Protein AF-A0A939N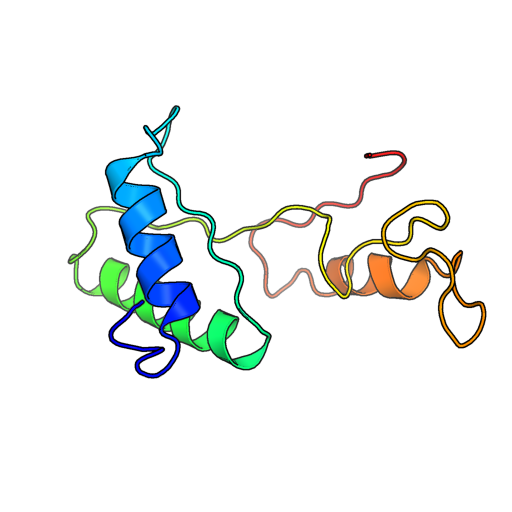PE9-F1 (afdb_monomer)

pLDDT: mean 94.64, std 6.35, range [67.81, 98.56]

Sequence (112 aa):
MKEIIKDDQHLHHWLDMARERISFRGLPARICWVGLEWRQKLGLAFNEMVRSGEVSAPIVIGRDHLDSGSVASPNRETEAMRDGSDAVSTAAQRPAQYRQRRDLVSLHHGGG

InterPro domains:
  IPR023636 Urocanase conserved site [PS01233] (63-78)
  IPR023637 Urocanase-like [PTHR12216] (3-112)
  IPR035401 Urocanase, C-terminal domain [PF17392] (2-112)
  IPR036190 Urocanase superfamily [SSF111326] (2-112)

Organism: Klebsiella pneumoniae (NCBI:txid573)

Secondary structure (DSSP, 8-state):
-TTTSTT-HHHHHHHHHHHHH----SS--------HHHHHHHHHHHHHHHHHTSSSS-------S-STTT---TTTTTTT-TTS-TT--HHHHGGGG-GGG-S-----SS--

Radius of gyration: 16.79 Å; Cα contacts (8 Å, |Δi|>4): 70; chains: 1; bounding box: 36×33×42 Å

Mean predicted aligned error: 3.45 Å

Foldseek 3Di:
DCVVVVPPPVQVVVVVCCVVPPDDDPPDDDDGDDDPVVVVVVVVVLVVCQVVCVDVHDDDDDDDCPDPQQDQDCVPNQPPPVVPCRRVCPSNCVVQVPPVVDPDDDDDPDDD

Solvent-accessible surface area (backbone atoms only — not comparable to full-atom values): 7430 Å² total; per-residue (Å²): 107,62,85,77,51,69,87,44,64,67,61,49,50,49,54,50,50,47,66,77,74,50,80,74,71,84,71,83,76,82,91,78,94,67,58,80,79,49,51,58,56,49,53,54,51,53,51,46,32,37,74,71,53,80,37,95,56,86,81,87,86,85,76,71,62,83,46,102,58,44,57,50,35,49,92,60,90,24,42,84,38,95,84,67,56,18,80,54,44,67,62,24,50,50,66,64,71,57,49,96,82,51,97,76,81,82,87,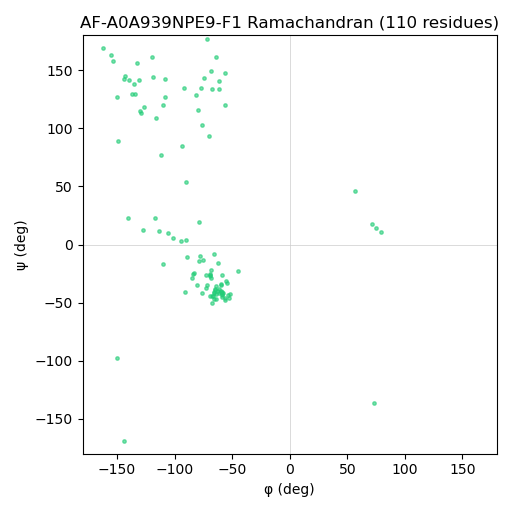87,79,88,82,130

Structure (mmCIF, N/CA/C/O backbone):
data_AF-A0A939NPE9-F1
#
_entry.id   AF-A0A939NPE9-F1
#
loop_
_atom_site.group_PDB
_atom_site.id
_atom_site.type_symbol
_atom_site.label_atom_id
_atom_site.label_alt_id
_atom_site.label_comp_id
_atom_site.label_asym_id
_atom_site.label_entity_id
_atom_site.label_seq_id
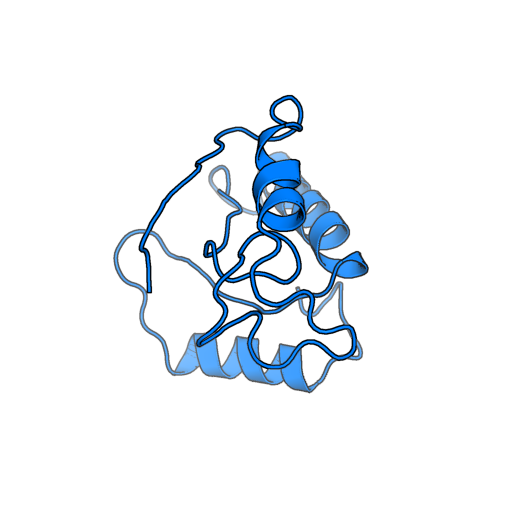_atom_site.pdbx_PDB_ins_code
_atom_site.Cartn_x
_atom_site.Cartn_y
_atom_site.Cartn_z
_atom_site.occupancy
_atom_site.B_iso_or_equiv
_atom_site.auth_seq_id
_atom_site.auth_comp_id
_atom_site.auth_asym_id
_atom_site.auth_atom_id
_atom_site.pdbx_PDB_model_num
ATOM 1 N N . MET A 1 1 ? -6.945 -7.993 9.915 1.00 93.94 1 MET A N 1
ATOM 2 C CA . MET A 1 1 ? -6.023 -8.393 8.814 1.00 93.94 1 MET A CA 1
ATOM 3 C C . MET A 1 1 ? -5.611 -9.855 8.909 1.00 93.94 1 MET A C 1
ATOM 5 O O . MET A 1 1 ? -5.946 -10.598 7.997 1.00 93.94 1 MET A O 1
ATOM 9 N N . LYS A 1 2 ? -4.951 -10.284 9.997 1.00 96.94 2 LYS A N 1
ATOM 10 C CA . LYS A 1 2 ? -4.553 -11.691 10.211 1.00 96.94 2 LYS A CA 1
ATOM 11 C C . LYS A 1 2 ? -5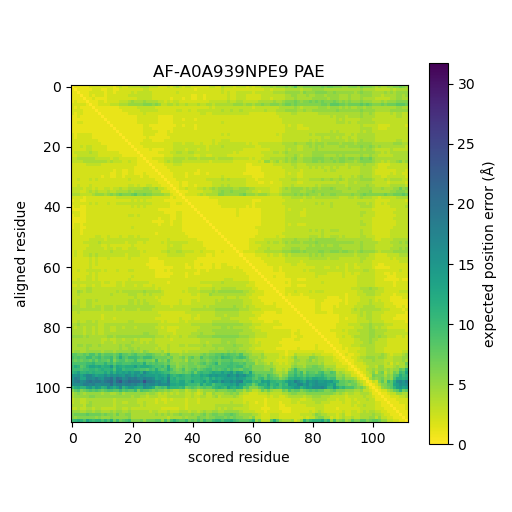.716 -12.689 10.108 1.00 96.94 2 LYS A C 1
ATOM 13 O O . LYS A 1 2 ? -5.543 -13.788 9.607 1.00 96.94 2 LYS A O 1
ATOM 18 N N . GLU A 1 3 ? -6.916 -12.274 10.509 1.00 96.81 3 GLU A N 1
ATOM 19 C CA . GLU A 1 3 ? -8.140 -13.083 10.397 1.00 96.81 3 GLU A CA 1
ATOM 20 C C . GLU A 1 3 ? -8.622 -13.299 8.955 1.00 96.81 3 GLU A C 1
ATOM 22 O O . GLU A 1 3 ? -9.278 -14.298 8.671 1.00 96.81 3 GLU A O 1
ATOM 27 N N . ILE A 1 4 ? -8.300 -12.371 8.049 1.00 96.38 4 ILE A N 1
ATOM 28 C CA . ILE A 1 4 ? -8.720 -12.404 6.639 1.00 96.38 4 ILE A CA 1
ATOM 29 C C . ILE A 1 4 ? -7.676 -13.136 5.792 1.00 96.38 4 ILE A C 1
ATOM 31 O O . ILE A 1 4 ? -8.036 -13.916 4.917 1.00 96.38 4 ILE A O 1
ATOM 35 N N . ILE A 1 5 ? -6.391 -12.898 6.064 1.00 96.69 5 ILE A N 1
ATOM 36 C CA . ILE A 1 5 ? -5.261 -13.494 5.343 1.00 96.69 5 ILE A CA 1
ATOM 37 C C . ILE A 1 5 ? -4.551 -14.446 6.303 1.00 96.69 5 ILE A C 1
ATOM 39 O O . ILE A 1 5 ? -3.546 -14.082 6.907 1.00 96.69 5 ILE A O 1
ATOM 43 N N . LYS A 1 6 ? -5.127 -15.631 6.524 1.00 95.81 6 LYS A N 1
ATOM 44 C CA . LYS A 1 6 ? -4.718 -16.525 7.622 1.00 95.81 6 LYS A CA 1
ATOM 45 C C . LYS A 1 6 ? -3.374 -17.211 7.386 1.00 95.81 6 LYS A C 1
ATOM 47 O O . LYS A 1 6 ? -2.596 -17.332 8.325 1.00 95.81 6 LYS A O 1
ATOM 52 N N . ASP A 1 7 ? -3.098 -17.590 6.143 1.00 95.31 7 ASP A N 1
ATOM 53 C CA . ASP A 1 7 ? -1.976 -18.476 5.809 1.00 95.31 7 ASP A CA 1
ATOM 54 C C . ASP A 1 7 ? -0.689 -17.727 5.416 1.00 95.31 7 ASP A C 1
ATOM 56 O O . ASP A 1 7 ? 0.322 -18.344 5.086 1.00 95.31 7 ASP A O 1
ATOM 60 N N . ASP A 1 8 ? -0.691 -16.391 5.475 1.00 96.94 8 ASP A N 1
ATOM 61 C CA . ASP A 1 8 ? 0.481 -15.570 5.156 1.00 96.94 8 ASP A CA 1
ATOM 62 C C . ASP A 1 8 ? 1.288 -15.241 6.421 1.00 96.94 8 ASP A C 1
ATOM 64 O O . ASP A 1 8 ? 1.131 -14.192 7.054 1.00 96.94 8 ASP A O 1
ATOM 68 N N . GLN A 1 9 ? 2.175 -16.165 6.794 1.00 97.56 9 GLN A N 1
ATOM 69 C CA . GLN A 1 9 ? 3.040 -16.014 7.967 1.00 97.56 9 GLN A CA 1
ATOM 70 C C . GLN A 1 9 ? 3.950 -14.781 7.873 1.00 97.56 9 GLN A C 1
ATOM 72 O O . GLN A 1 9 ? 4.221 -14.134 8.886 1.00 97.56 9 GLN A O 1
ATOM 77 N N . HIS A 1 10 ? 4.396 -14.424 6.666 1.00 97.62 10 HIS A N 1
ATOM 78 C CA . HIS A 1 10 ? 5.259 -13.267 6.461 1.00 97.62 10 HIS A CA 1
ATOM 79 C C . HIS A 1 10 ? 4.498 -11.960 6.718 1.00 97.62 10 HIS A C 1
ATOM 81 O O . HIS A 1 10 ? 4.985 -11.087 7.438 1.00 97.62 10 HIS A O 1
ATOM 87 N N . LEU A 1 11 ? 3.268 -11.840 6.209 1.00 97.75 11 LEU A N 1
ATOM 88 C CA . LEU A 1 11 ? 2.385 -10.713 6.508 1.00 97.75 11 LEU A CA 1
ATOM 89 C C . LEU A 1 11 ? 2.094 -10.612 8.004 1.00 97.75 11 LEU A C 1
ATOM 91 O O . LEU A 1 11 ? 2.065 -9.511 8.557 1.00 97.75 11 LEU A O 1
ATOM 95 N N . HIS A 1 12 ? 1.880 -11.742 8.677 1.00 98.31 12 HIS A N 1
ATOM 96 C CA . HIS A 1 12 ? 1.617 -11.739 10.114 1.00 98.31 12 HIS A CA 1
ATOM 97 C C . HIS A 1 12 ? 2.814 -11.221 10.899 1.00 98.31 12 HIS A C 1
ATOM 99 O O . HIS A 1 12 ? 2.637 -10.342 11.743 1.00 98.31 12 HIS A O 1
ATOM 105 N N . HIS A 1 13 ? 4.008 -11.712 10.570 1.00 98.31 13 HIS A N 1
ATOM 106 C CA . HIS A 1 13 ? 5.251 -11.255 11.174 1.00 98.31 13 HIS A CA 1
ATOM 107 C C . HIS A 1 13 ? 5.502 -9.766 10.904 1.00 98.31 13 HIS A C 1
ATOM 109 O O . HIS A 1 13 ? 5.854 -9.027 11.822 1.00 98.31 13 HIS A O 1
ATOM 115 N N . TRP A 1 14 ? 5.242 -9.292 9.679 1.00 98.38 14 TRP A N 1
ATOM 116 C CA . TRP A 1 14 ? 5.313 -7.869 9.343 1.00 98.38 14 TRP A CA 1
ATOM 117 C C . TRP A 1 14 ? 4.414 -7.022 10.250 1.00 98.38 14 TRP A C 1
ATOM 119 O O . TRP A 1 14 ? 4.857 -6.000 10.769 1.00 98.38 14 TRP A O 1
ATOM 129 N N . LEU A 1 15 ? 3.164 -7.439 10.477 1.00 98.31 15 LEU A N 1
ATOM 130 C CA . LEU A 1 15 ? 2.235 -6.705 11.342 1.00 98.31 15 LEU A CA 1
ATOM 131 C C . LEU A 1 15 ? 2.698 -6.666 12.805 1.00 98.31 15 LEU A C 1
ATOM 133 O O . LEU A 1 15 ? 2.542 -5.627 13.449 1.00 98.31 15 LEU A O 1
ATOM 137 N N . ASP A 1 16 ? 3.279 -7.756 13.309 1.00 98.44 16 ASP A N 1
ATOM 138 C CA . ASP A 1 16 ? 3.815 -7.816 14.675 1.00 98.44 16 ASP A CA 1
ATOM 139 C C . ASP A 1 16 ? 5.037 -6.910 14.825 1.00 98.44 16 ASP A C 1
ATOM 141 O O . ASP A 1 16 ? 5.050 -6.013 15.669 1.00 98.44 16 ASP A O 1
ATOM 145 N N . MET A 1 17 ? 6.009 -7.037 13.920 1.00 98.50 17 MET A N 1
ATOM 146 C CA . MET A 1 17 ? 7.195 -6.181 13.893 1.00 98.50 17 MET A CA 1
ATOM 147 C C . MET A 1 17 ? 6.824 -4.707 13.756 1.00 98.50 17 MET A C 1
ATOM 149 O O . MET A 1 17 ? 7.377 -3.851 14.444 1.00 98.50 17 MET A O 1
ATOM 153 N N . ALA A 1 18 ? 5.848 -4.387 12.909 1.00 98.19 18 ALA A N 1
ATOM 154 C CA . ALA A 1 18 ? 5.394 -3.019 12.722 1.00 98.19 18 ALA A CA 1
ATOM 155 C C . ALA A 1 18 ? 4.657 -2.469 13.960 1.00 98.19 18 ALA A C 1
ATOM 157 O O . ALA A 1 18 ? 4.622 -1.253 14.155 1.00 98.19 18 ALA A O 1
ATOM 158 N N . ARG A 1 19 ? 4.066 -3.326 14.802 1.00 97.75 19 ARG A N 1
ATOM 159 C CA . ARG A 1 19 ? 3.499 -2.930 16.101 1.00 97.75 19 ARG A CA 1
ATOM 160 C C . ARG A 1 19 ? 4.588 -2.695 17.146 1.00 97.75 19 ARG A C 1
ATOM 162 O O . ARG A 1 19 ? 4.481 -1.743 17.908 1.00 97.75 19 ARG A O 1
ATOM 169 N N . GLU A 1 20 ? 5.606 -3.545 17.182 1.00 98.19 20 GLU A N 1
ATOM 170 C CA . GLU A 1 20 ? 6.663 -3.506 18.199 1.00 98.19 20 GLU A CA 1
ATOM 1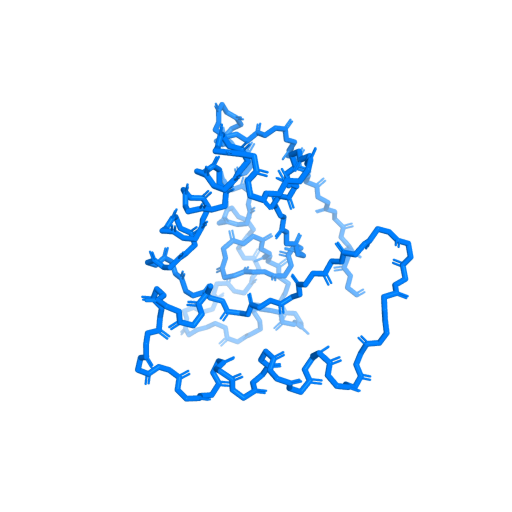71 C C . GLU A 1 20 ? 7.738 -2.451 17.925 1.00 98.19 20 GLU A C 1
ATOM 173 O O . GLU A 1 20 ? 8.305 -1.880 18.855 1.00 98.19 20 GLU A O 1
ATOM 178 N N . ARG A 1 21 ? 8.061 -2.219 16.649 1.00 98.12 21 ARG A N 1
ATOM 179 C CA . ARG A 1 21 ? 9.253 -1.461 16.242 1.00 98.12 21 ARG A CA 1
ATOM 180 C C . ARG A 1 21 ? 8.950 -0.092 15.644 1.00 98.12 21 ARG A C 1
ATOM 182 O O . ARG A 1 21 ? 9.866 0.717 15.533 1.00 98.12 21 ARG A O 1
ATOM 189 N N . ILE A 1 22 ? 7.709 0.174 15.230 1.00 97.75 22 ILE A N 1
ATOM 190 C CA . ILE A 1 22 ? 7.358 1.402 14.502 1.00 97.75 22 ILE A CA 1
ATOM 191 C C . ILE A 1 22 ? 6.384 2.242 15.325 1.00 97.75 22 ILE A C 1
ATOM 193 O O . ILE A 1 22 ? 5.201 1.922 15.439 1.00 97.75 22 ILE A O 1
ATOM 197 N N . SER A 1 23 ? 6.886 3.361 15.844 1.00 98.12 23 SER A N 1
ATOM 198 C CA . SER A 1 23 ? 6.071 4.377 16.510 1.00 98.12 23 SER A CA 1
ATOM 199 C C . SER A 1 23 ? 5.269 5.197 15.502 1.00 98.12 23 SER A C 1
ATOM 201 O O . SER A 1 23 ? 5.765 5.552 14.430 1.00 98.12 23 SER A O 1
ATOM 203 N N . PHE A 1 24 ? 4.041 5.559 15.867 1.00 97.88 24 PHE A N 1
ATOM 204 C CA . PHE A 1 24 ? 3.208 6.423 15.035 1.00 97.88 24 PHE A CA 1
ATOM 205 C C . PHE A 1 24 ? 3.754 7.857 14.955 1.00 97.88 24 PHE A C 1
ATOM 207 O O . PHE A 1 24 ? 4.364 8.374 15.893 1.00 97.88 24 PHE A O 1
ATOM 214 N N . ARG A 1 25 ? 3.497 8.513 13.820 1.00 96.88 25 ARG A N 1
ATOM 215 C CA . ARG A 1 25 ? 3.775 9.932 13.573 1.00 96.88 25 ARG A CA 1
ATOM 216 C C . ARG A 1 25 ? 2.505 10.574 13.013 1.00 96.88 25 ARG A C 1
ATOM 218 O O . ARG A 1 25 ? 2.077 10.208 11.925 1.00 96.88 25 ARG A O 1
ATOM 225 N N . GLY A 1 26 ? 1.909 11.514 13.748 1.00 97.62 26 GLY A N 1
ATOM 226 C CA . GLY A 1 26 ? 0.611 12.092 13.384 1.00 97.62 26 GLY A CA 1
ATOM 227 C C . GLY A 1 26 ? -0.539 11.110 13.620 1.00 97.62 26 GLY A C 1
ATOM 228 O O . GLY A 1 26 ? -0.575 10.441 14.654 1.00 97.62 26 GLY A O 1
ATOM 229 N N . LEU A 1 27 ? -1.476 11.025 12.671 1.00 97.75 27 LEU A N 1
ATOM 230 C CA . LEU A 1 27 ? -2.558 10.040 12.727 1.00 97.75 27 LEU A CA 1
ATOM 231 C C . LEU A 1 27 ? -1.977 8.612 12.709 1.00 97.75 27 LEU A C 1
ATOM 233 O O . LEU A 1 27 ? -1.107 8.330 11.880 1.00 97.75 27 LEU A O 1
ATOM 237 N N . PRO A 1 28 ? -2.442 7.695 13.579 1.00 97.81 28 PRO A N 1
ATOM 238 C CA . PRO A 1 28 ? -2.028 6.299 13.521 1.00 97.81 28 PRO A CA 1
ATOM 239 C C . PRO A 1 28 ? -2.306 5.701 12.138 1.00 97.81 28 PRO A C 1
ATOM 241 O O . PRO A 1 28 ? -3.447 5.663 11.682 1.00 97.81 28 PRO A O 1
ATOM 244 N N . ALA A 1 29 ? -1.254 5.231 11.472 1.00 97.81 29 ALA A N 1
ATOM 245 C CA . ALA A 1 29 ? -1.313 4.674 10.127 1.00 97.81 29 ALA A CA 1
ATOM 246 C C . ALA A 1 29 ? -0.545 3.353 10.056 1.00 97.81 29 ALA A C 1
ATOM 248 O O . ALA A 1 29 ? 0.370 3.097 10.845 1.00 97.81 29 ALA A O 1
ATOM 249 N N . ARG A 1 30 ? -0.901 2.504 9.089 1.00 98.19 30 ARG A N 1
ATOM 250 C CA . ARG A 1 30 ? -0.246 1.212 8.879 1.00 98.19 30 ARG A CA 1
ATOM 251 C C . ARG A 1 30 ? -0.004 0.961 7.398 1.00 98.19 30 ARG A C 1
ATOM 253 O O . ARG A 1 30 ? -0.926 1.031 6.595 1.00 98.19 30 ARG A O 1
ATOM 260 N N . ILE A 1 31 ? 1.233 0.601 7.068 1.00 97.31 31 ILE A N 1
ATOM 261 C CA . ILE A 1 31 ? 1.607 0.072 5.755 1.00 97.31 31 ILE A CA 1
ATOM 262 C C . ILE A 1 31 ? 1.496 -1.449 5.804 1.00 97.31 31 ILE A C 1
ATOM 264 O O . ILE A 1 31 ? 1.961 -2.082 6.754 1.00 97.31 31 ILE A O 1
ATOM 268 N N . CYS A 1 32 ? 0.898 -2.041 4.777 1.00 96.56 32 CYS A N 1
ATOM 269 C CA . CYS A 1 32 ? 0.929 -3.476 4.545 1.00 96.56 32 CYS A CA 1
ATOM 270 C C . CYS A 1 32 ? 0.849 -3.737 3.041 1.00 96.56 32 CYS A C 1
ATOM 272 O O . CYS A 1 32 ? -0.039 -3.221 2.362 1.00 96.56 32 CYS A O 1
ATOM 274 N N . TRP A 1 33 ? 1.797 -4.516 2.528 1.00 97.00 33 TRP A N 1
ATOM 275 C CA . TRP A 1 33 ? 1.841 -4.879 1.120 1.00 97.00 33 TRP A CA 1
ATOM 276 C C . TRP A 1 33 ? 0.857 -6.013 0.872 1.00 97.00 33 TRP A C 1
ATOM 278 O O . TRP A 1 33 ? 1.004 -7.103 1.414 1.00 97.00 33 TRP A O 1
ATOM 288 N N . VAL A 1 34 ? -0.161 -5.738 0.062 1.00 96.25 34 VAL A N 1
ATOM 289 C CA . VAL A 1 34 ? -1.213 -6.699 -0.273 1.00 96.25 34 VAL A CA 1
ATOM 290 C C . VAL A 1 34 ? -1.516 -6.668 -1.767 1.00 96.25 34 VAL A C 1
ATOM 292 O O . VAL A 1 34 ? -1.585 -5.602 -2.393 1.00 96.25 34 VAL A O 1
ATOM 295 N N . GLY A 1 35 ? -1.692 -7.860 -2.338 1.00 92.25 35 GLY A N 1
ATOM 296 C CA . GLY A 1 35 ? -2.027 -8.056 -3.747 1.00 92.25 35 GLY A CA 1
ATOM 297 C C . GLY A 1 35 ? -3.466 -7.666 -4.094 1.00 92.25 35 GLY A C 1
ATOM 298 O O . GLY A 1 35 ? -4.266 -7.311 -3.225 1.00 92.25 35 GLY A O 1
ATOM 299 N N . LEU A 1 36 ? -3.799 -7.759 -5.385 1.00 90.25 36 LEU A N 1
ATOM 300 C CA . LEU A 1 36 ? -5.090 -7.343 -5.944 1.00 90.25 36 LEU A CA 1
ATOM 301 C C . LEU A 1 36 ? -6.293 -7.957 -5.209 1.00 90.25 36 LEU A C 1
ATOM 303 O O . LEU A 1 36 ? -7.221 -7.235 -4.850 1.00 90.25 36 LEU A O 1
ATOM 307 N N . GLU A 1 37 ? -6.248 -9.263 -4.944 1.00 89.56 37 GLU A N 1
ATOM 308 C CA . GLU A 1 37 ? -7.330 -10.008 -4.287 1.00 89.56 37 GLU A CA 1
ATOM 309 C C . GLU A 1 37 ? -7.665 -9.461 -2.890 1.00 89.56 37 GLU A C 1
ATOM 311 O O . GLU A 1 37 ? -8.830 -9.358 -2.498 1.00 89.56 37 GLU A O 1
ATOM 316 N N . TRP A 1 38 ? -6.637 -9.097 -2.127 1.00 95.94 38 TRP A N 1
ATOM 317 C CA . TRP A 1 38 ? -6.780 -8.771 -0.714 1.00 95.94 38 TRP A CA 1
ATOM 318 C C . TRP A 1 38 ? -7.178 -7.321 -0.472 1.00 95.94 38 TRP A C 1
ATOM 320 O O . TRP A 1 38 ? -7.867 -7.039 0.507 1.00 95.94 38 TRP A O 1
ATOM 330 N N . ARG A 1 39 ? -6.804 -6.401 -1.371 1.00 95.81 39 ARG A N 1
ATOM 331 C CA . ARG A 1 39 ? -7.101 -4.966 -1.225 1.00 95.81 39 ARG A CA 1
ATOM 332 C C . ARG A 1 39 ? -8.597 -4.701 -1.055 1.00 95.81 39 ARG A C 1
ATOM 334 O O . ARG A 1 39 ? -8.987 -3.997 -0.128 1.00 95.81 39 ARG A O 1
ATOM 341 N N . GLN A 1 40 ? -9.434 -5.298 -1.905 1.00 94.19 40 GLN A N 1
ATOM 342 C CA . GLN A 1 40 ? -10.886 -5.121 -1.821 1.00 94.19 40 GLN A CA 1
ATOM 343 C C . GLN A 1 40 ? -11.472 -5.768 -0.559 1.00 94.19 40 GLN A C 1
ATOM 345 O O . GLN A 1 40 ? -12.278 -5.140 0.125 1.00 94.19 40 GLN A O 1
ATOM 350 N N . LYS A 1 41 ? -11.050 -6.997 -0.225 1.00 96.69 41 LYS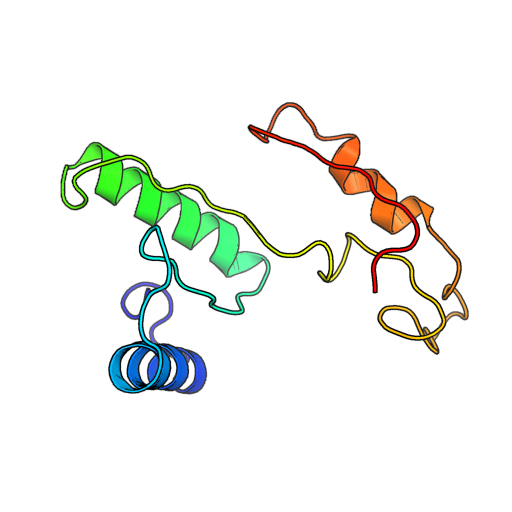 A N 1
ATOM 351 C CA . LYS A 1 41 ? -11.526 -7.722 0.967 1.00 96.69 41 LYS A CA 1
ATOM 352 C C . LYS A 1 41 ? -11.231 -6.944 2.252 1.00 96.69 41 LYS A C 1
ATOM 354 O O . LYS A 1 41 ? -12.107 -6.792 3.096 1.00 96.69 41 LYS A O 1
ATOM 359 N N . LEU A 1 42 ? -10.017 -6.408 2.371 1.00 97.75 42 LEU A N 1
ATOM 360 C CA . LEU A 1 42 ? -9.611 -5.589 3.512 1.00 97.75 42 LEU A CA 1
ATOM 361 C C . LEU A 1 42 ? -10.367 -4.262 3.567 1.00 97.75 42 LEU A C 1
ATOM 363 O O . LEU A 1 42 ? -10.839 -3.894 4.636 1.00 97.75 42 LEU A O 1
ATOM 367 N N . GLY A 1 43 ? -10.528 -3.573 2.433 1.00 96.50 43 GLY A N 1
ATOM 368 C CA . GLY A 1 43 ? -11.281 -2.318 2.386 1.00 96.50 43 GLY A CA 1
ATOM 369 C C . GLY A 1 43 ? -12.729 -2.478 2.853 1.00 96.50 43 GLY A C 1
ATOM 370 O O . GLY A 1 43 ? -13.204 -1.680 3.657 1.00 96.50 43 GLY A O 1
ATOM 371 N N . LEU A 1 44 ? -13.406 -3.547 2.421 1.00 97.38 44 LEU A N 1
ATOM 372 C CA . LEU A 1 44 ? -14.764 -3.858 2.877 1.00 97.38 44 LEU A CA 1
ATOM 373 C C . LEU A 1 44 ? -14.809 -4.205 4.369 1.00 97.38 44 LEU A C 1
ATOM 375 O O . LEU A 1 44 ? -15.695 -3.724 5.069 1.00 97.38 44 LEU A O 1
ATOM 379 N N . ALA A 1 45 ? -13.845 -4.982 4.868 1.00 98.25 45 ALA A N 1
ATOM 380 C CA . ALA A 1 45 ? -13.767 -5.312 6.288 1.00 98.25 45 ALA A CA 1
ATOM 381 C C . ALA A 1 45 ? -13.520 -4.070 7.161 1.00 98.25 45 ALA A C 1
ATOM 383 O O . ALA A 1 45 ? -14.179 -3.898 8.177 1.00 98.25 45 ALA A O 1
ATOM 384 N N . PHE A 1 46 ? -12.633 -3.161 6.750 1.00 98.38 46 PHE A N 1
ATOM 385 C CA . PHE A 1 46 ? -12.413 -1.905 7.472 1.00 98.38 46 PHE A CA 1
ATOM 386 C C . PHE A 1 46 ? -13.653 -1.012 7.453 1.00 98.38 46 PHE A C 1
ATOM 388 O O . PHE A 1 46 ? -13.993 -0.417 8.470 1.00 98.38 46 PHE A O 1
ATOM 395 N N . ASN A 1 47 ? -14.367 -0.952 6.328 1.00 98.25 47 ASN A N 1
ATOM 396 C CA . ASN A 1 47 ? -15.622 -0.212 6.253 1.00 98.25 47 ASN A CA 1
ATOM 397 C C . ASN A 1 47 ? -16.701 -0.809 7.176 1.00 98.25 47 ASN A C 1
ATOM 399 O O . ASN A 1 47 ? -17.468 -0.072 7.789 1.00 98.25 47 ASN A O 1
ATOM 403 N N . GLU A 1 48 ? -16.734 -2.135 7.322 1.00 98.56 48 GLU A N 1
ATOM 404 C CA . GLU A 1 48 ? -17.608 -2.819 8.278 1.00 98.56 48 GLU A CA 1
ATOM 405 C C . GLU A 1 48 ? -17.242 -2.505 9.736 1.00 98.56 48 GLU A C 1
ATOM 407 O O . GLU A 1 48 ? -18.126 -2.246 10.552 1.00 98.56 48 GLU A O 1
ATOM 412 N N . MET A 1 49 ? -15.949 -2.445 10.062 1.00 98.56 49 MET A N 1
ATOM 413 C CA . MET A 1 49 ? -15.480 -2.020 11.387 1.00 98.56 49 MET A CA 1
ATOM 414 C C . MET A 1 49 ? -15.904 -0.578 11.703 1.00 98.56 49 MET A C 1
ATOM 416 O O . MET A 1 49 ? -16.288 -0.278 12.831 1.00 98.56 49 MET A O 1
ATOM 420 N N . VAL A 1 50 ? -15.878 0.319 10.709 1.00 98.56 50 VAL A N 1
ATOM 421 C CA . VAL A 1 50 ? -16.389 1.694 10.860 1.00 98.56 50 VAL A CA 1
ATOM 422 C C . VAL A 1 50 ? -17.902 1.680 11.081 1.00 98.56 50 VAL A C 1
ATOM 424 O O . VAL A 1 50 ? -18.396 2.334 11.994 1.00 98.56 50 VAL A O 1
ATOM 427 N N . ARG A 1 51 ? -18.651 0.913 10.276 1.00 98.50 51 ARG A N 1
ATOM 428 C CA . ARG A 1 51 ? -20.118 0.817 10.367 1.00 98.50 51 ARG A CA 1
ATOM 429 C C . ARG A 1 51 ? -20.591 0.257 11.710 1.00 98.50 51 ARG A C 1
ATOM 431 O O . ARG A 1 51 ? -21.602 0.715 12.233 1.00 98.50 51 ARG A O 1
ATOM 438 N N . SER A 1 52 ? -19.892 -0.745 12.234 1.00 98.50 52 SER A N 1
ATOM 439 C CA . SER A 1 52 ? -20.205 -1.391 13.514 1.00 98.50 52 SER A CA 1
ATOM 440 C C . SER A 1 52 ? -19.736 -0.591 14.734 1.00 98.50 52 SER A C 1
ATOM 442 O O . SER A 1 52 ? -20.178 -0.875 15.845 1.00 98.50 52 SER A O 1
ATOM 444 N N . GLY A 1 53 ? -18.873 0.412 14.542 1.00 98.31 53 GLY A N 1
ATOM 445 C CA . GLY A 1 53 ? -18.286 1.199 15.626 1.00 98.31 53 GLY A CA 1
ATOM 446 C C . GLY A 1 53 ? -17.117 0.514 16.340 1.00 98.31 53 GLY A C 1
ATOM 447 O O . GLY A 1 53 ? -16.674 1.011 17.373 1.00 98.31 53 GLY A O 1
ATOM 448 N N . GLU A 1 54 ? -16.595 -0.599 15.806 1.00 98.44 54 GLU A N 1
ATOM 449 C CA . GLU A 1 54 ? -15.369 -1.237 16.312 1.00 98.44 54 GLU A CA 1
ATOM 450 C C . GLU A 1 54 ? -14.173 -0.275 16.240 1.00 98.44 54 GLU A C 1
ATOM 452 O O . GLU A 1 54 ? -13.322 -0.249 17.131 1.00 98.44 54 GLU A O 1
ATOM 457 N N . VAL A 1 55 ? -14.137 0.570 15.204 1.00 98.00 55 VAL A N 1
ATOM 458 C CA . VAL A 1 55 ? -13.253 1.738 15.143 1.00 98.00 55 VAL A CA 1
ATOM 459 C C . VAL A 1 55 ? -14.066 3.018 15.311 1.00 98.00 55 VAL A C 1
ATOM 461 O O . VAL A 1 55 ? -15.180 3.142 14.810 1.00 98.00 55 VAL A O 1
ATOM 464 N N . SER A 1 56 ? -13.497 3.992 16.019 1.00 97.94 56 SER A N 1
ATOM 465 C CA . SER A 1 56 ? -14.218 5.193 16.461 1.00 97.94 56 SER A CA 1
ATOM 466 C C . SER A 1 56 ? -14.492 6.226 15.364 1.00 97.94 56 SER A C 1
ATOM 468 O O . SER A 1 56 ? -15.260 7.160 15.588 1.00 97.94 56 SER A O 1
ATOM 470 N N . ALA A 1 57 ? -13.849 6.104 14.201 1.00 98.38 57 ALA A N 1
ATOM 471 C CA . ALA A 1 57 ? -13.945 7.064 13.108 1.00 98.38 57 ALA A CA 1
ATOM 472 C C . ALA A 1 57 ? -13.633 6.408 11.748 1.00 98.38 57 ALA A C 1
ATOM 474 O O . ALA A 1 57 ? -13.016 5.338 11.714 1.00 98.38 57 ALA A O 1
ATOM 475 N N . PRO A 1 58 ? -14.014 7.046 10.622 1.00 98.44 58 PRO A N 1
ATOM 476 C CA . PRO A 1 58 ? -13.665 6.576 9.283 1.00 98.44 58 PRO A CA 1
ATOM 477 C C . PRO A 1 58 ? -12.155 6.409 9.065 1.00 98.44 58 PRO A C 1
ATOM 479 O O . PRO A 1 58 ? -11.343 7.175 9.585 1.00 98.44 58 PRO A O 1
ATOM 482 N N . ILE A 1 59 ? -11.789 5.430 8.233 1.00 98.25 59 ILE A N 1
ATOM 483 C CA . ILE A 1 59 ? -10.400 5.115 7.880 1.00 98.25 59 ILE A CA 1
ATOM 484 C C . ILE A 1 59 ? -10.143 5.534 6.432 1.00 98.25 59 ILE A C 1
ATOM 486 O O . ILE A 1 59 ? -10.842 5.098 5.520 1.00 98.25 59 ILE A O 1
ATOM 490 N N . VAL A 1 60 ? -9.096 6.329 6.210 1.00 97.94 60 VAL A N 1
ATOM 491 C CA . VAL A 1 60 ? -8.609 6.632 4.858 1.00 97.94 60 VAL A CA 1
ATOM 492 C C . VAL A 1 60 ? -7.735 5.480 4.368 1.00 97.94 60 VAL A C 1
ATOM 494 O O . VAL A 1 60 ? -6.782 5.084 5.040 1.00 97.94 60 VAL A O 1
ATOM 497 N N . ILE A 1 61 ? -8.032 4.964 3.174 1.00 97.25 61 ILE A N 1
ATOM 498 C CA . ILE A 1 61 ? -7.226 3.939 2.504 1.00 97.25 61 ILE A CA 1
ATOM 499 C C . ILE A 1 61 ? -6.534 4.577 1.303 1.00 97.25 61 ILE A C 1
ATOM 501 O O . ILE A 1 61 ? -7.181 5.072 0.382 1.00 97.25 61 ILE A O 1
ATOM 505 N N . GLY A 1 62 ? -5.206 4.537 1.303 1.00 95.69 62 GLY A N 1
ATOM 506 C CA . GLY A 1 62 ? -4.376 5.087 0.239 1.00 95.69 62 GLY A CA 1
ATOM 507 C C . GLY A 1 62 ? -3.133 4.245 -0.003 1.00 95.69 62 GLY A C 1
ATOM 508 O O .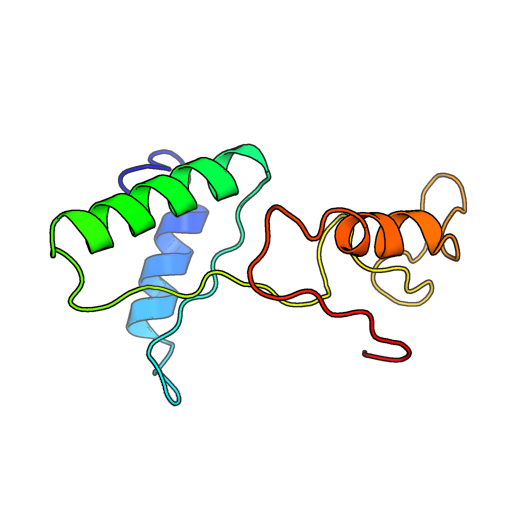 GLY A 1 62 ? -3.012 3.121 0.486 1.00 95.69 62 GLY A O 1
ATOM 509 N N . ARG A 1 63 ? -2.210 4.795 -0.787 1.00 96.62 63 ARG A N 1
ATOM 510 C CA . ARG A 1 63 ? -0.896 4.216 -1.071 1.00 96.62 63 ARG A CA 1
ATOM 511 C C . ARG A 1 63 ? 0.037 5.286 -1.626 1.00 96.62 63 ARG A C 1
ATOM 513 O O . ARG A 1 63 ? -0.422 6.356 -2.021 1.00 96.62 63 ARG A O 1
ATOM 520 N N . ASP A 1 64 ? 1.314 4.949 -1.718 1.00 96.94 64 ASP A N 1
ATOM 521 C CA . ASP A 1 64 ? 2.257 5.684 -2.556 1.00 96.94 64 ASP A CA 1
ATOM 522 C C . ASP A 1 64 ? 1.867 5.575 -4.049 1.00 96.94 64 ASP A C 1
ATOM 524 O O . ASP A 1 64 ? 1.096 4.697 -4.455 1.00 96.94 64 ASP A O 1
ATOM 528 N N . HIS A 1 65 ? 2.386 6.476 -4.880 1.00 95.94 65 HIS A N 1
ATOM 529 C CA . HIS A 1 65 ? 2.302 6.422 -6.338 1.00 95.94 65 HIS A CA 1
ATOM 530 C C . HIS A 1 65 ? 3.128 5.263 -6.921 1.00 95.94 65 HIS A C 1
ATOM 532 O O . HIS A 1 65 ? 2.804 4.787 -8.013 1.00 95.94 65 HIS A O 1
ATOM 538 N N . LEU A 1 66 ? 4.118 4.769 -6.170 1.00 96.25 66 LEU A N 1
ATOM 539 C CA . LEU A 1 66 ? 4.849 3.535 -6.443 1.00 96.25 66 LEU A CA 1
ATOM 540 C C . LEU A 1 66 ? 3.943 2.315 -6.203 1.00 96.25 66 LEU A C 1
ATOM 542 O O . LEU A 1 66 ? 3.807 1.810 -5.091 1.00 96.25 66 LEU A O 1
ATOM 546 N N . ASP A 1 67 ? 3.291 1.847 -7.263 1.00 95.69 67 ASP A N 1
ATOM 547 C CA . ASP A 1 67 ? 2.471 0.636 -7.260 1.00 95.69 67 ASP A CA 1
ATOM 548 C C . ASP A 1 67 ? 2.423 0.051 -8.674 1.00 95.69 67 ASP A C 1
ATOM 550 O O . ASP A 1 67 ? 2.603 0.765 -9.661 1.00 95.69 67 ASP A O 1
ATOM 554 N N . SER A 1 68 ? 2.119 -1.244 -8.754 1.00 93.75 68 SER A N 1
ATOM 555 C CA . SER A 1 68 ? 2.164 -2.104 -9.952 1.00 93.75 68 SER A CA 1
ATOM 556 C C . SER A 1 68 ? 1.570 -1.535 -11.249 1.00 93.75 68 SER A C 1
ATOM 558 O O . SER A 1 68 ? 1.913 -2.004 -12.328 1.00 93.75 68 SER A O 1
ATOM 560 N N . GLY A 1 69 ? 0.667 -0.557 -11.173 1.00 93.31 69 GLY A N 1
ATOM 561 C CA . GLY A 1 69 ? 0.021 0.035 -12.344 1.00 93.31 69 GLY A CA 1
ATOM 562 C C . GLY A 1 69 ? -0.166 1.545 -12.271 1.00 93.31 69 GLY A C 1
ATOM 563 O O . GLY A 1 69 ? -1.083 2.051 -12.913 1.00 93.31 69 GLY A O 1
ATOM 564 N N . SER A 1 70 ? 0.618 2.270 -11.465 1.00 94.25 70 SER A N 1
ATOM 565 C CA . SER A 1 70 ? 0.450 3.729 -11.310 1.00 94.25 70 SER A CA 1
ATOM 566 C C . SER A 1 70 ? 1.697 4.573 -11.517 1.00 94.25 70 SER A C 1
ATOM 568 O O . SER A 1 70 ? 1.672 5.762 -11.208 1.00 94.25 70 SER A O 1
ATOM 570 N N . VAL A 1 71 ? 2.761 3.993 -12.059 1.00 96.62 71 VAL A N 1
ATOM 571 C CA . VAL A 1 71 ? 4.015 4.698 -12.320 1.00 96.62 71 VAL A CA 1
ATOM 572 C C . VAL A 1 71 ? 4.641 4.197 -13.618 1.00 96.62 71 VAL A C 1
ATOM 574 O O . VAL A 1 71 ? 4.507 3.028 -13.968 1.00 96.62 71 VAL A O 1
ATOM 577 N N . ALA A 1 72 ? 5.277 5.113 -14.342 1.00 97.50 72 ALA A N 1
ATOM 578 C CA . ALA A 1 72 ? 6.205 4.820 -15.424 1.00 97.50 72 ALA A CA 1
ATOM 579 C C . ALA A 1 72 ? 7.472 5.629 -15.139 1.00 97.50 72 ALA A C 1
ATOM 581 O O . ALA A 1 72 ? 7.427 6.860 -15.107 1.00 97.50 72 ALA A O 1
ATOM 582 N N . SER A 1 73 ? 8.558 4.925 -14.844 1.00 97.75 73 SER A N 1
ATOM 583 C CA . SER A 1 73 ? 9.825 5.462 -14.356 1.00 97.75 73 SER A CA 1
ATOM 584 C C . SER A 1 73 ? 10.957 4.549 -14.852 1.00 97.75 73 SER A C 1
ATOM 586 O O . SER A 1 73 ? 11.305 3.578 -14.174 1.00 97.75 73 SER A O 1
ATOM 588 N N . PRO A 1 74 ? 11.510 4.819 -16.053 1.00 97.69 74 PRO A N 1
ATOM 589 C CA . PRO A 1 74 ? 12.447 3.919 -16.742 1.00 97.69 74 PRO A CA 1
ATOM 590 C C . PRO A 1 74 ? 13.763 3.650 -16.011 1.00 97.69 74 PRO A C 1
ATOM 592 O O . PRO A 1 74 ? 14.469 2.721 -16.366 1.00 97.69 74 PRO A O 1
ATOM 595 N N . ASN A 1 75 ? 14.099 4.467 -15.013 1.00 97.81 75 ASN A N 1
ATOM 596 C CA . ASN A 1 75 ? 15.324 4.327 -14.222 1.00 97.81 75 ASN A CA 1
ATOM 597 C C . ASN A 1 75 ? 15.042 3.772 -12.813 1.00 97.81 75 ASN A C 1
ATOM 599 O O . ASN A 1 75 ? 15.887 3.899 -11.927 1.00 97.81 75 ASN A O 1
ATOM 603 N N . ARG A 1 76 ? 13.811 3.301 -12.564 1.00 97.81 76 ARG A N 1
ATOM 604 C CA . ARG A 1 76 ? 13.360 2.750 -11.281 1.00 97.81 76 ARG A CA 1
ATOM 605 C C . ARG A 1 76 ? 12.281 1.683 -11.497 1.00 97.81 76 ARG A C 1
ATOM 607 O O . ARG A 1 76 ? 12.585 0.525 -11.744 1.00 97.81 76 ARG A O 1
ATOM 614 N N . GLU A 1 77 ? 11.003 2.043 -11.376 1.00 97.88 77 GLU A N 1
ATOM 615 C CA . GLU A 1 77 ? 9.910 1.070 -11.266 1.00 97.88 77 GLU A CA 1
ATOM 616 C C . GLU A 1 77 ? 9.582 0.327 -12.561 1.00 97.88 77 GLU A C 1
ATOM 618 O O . GLU A 1 77 ? 9.034 -0.773 -12.502 1.00 97.88 77 GLU A O 1
ATOM 623 N N . THR A 1 78 ? 9.874 0.927 -13.714 1.00 98.06 78 THR A N 1
ATOM 624 C CA . THR A 1 78 ? 9.659 0.313 -15.033 1.00 98.06 78 THR A CA 1
ATOM 625 C C . THR A 1 78 ? 10.969 0.117 -15.787 1.00 98.06 78 THR A C 1
ATOM 627 O O . THR A 1 78 ? 10.959 0.042 -17.009 1.00 98.06 78 THR A O 1
ATOM 630 N N . GLU A 1 79 ? 12.093 0.051 -15.075 1.00 98.38 79 GLU A N 1
ATOM 631 C CA . GLU A 1 79 ? 13.395 -0.251 -15.667 1.00 98.38 79 GLU A CA 1
ATOM 632 C C . GLU A 1 79 ? 13.445 -1.697 -16.182 1.00 98.38 79 GLU A C 1
ATOM 634 O O . GLU A 1 79 ? 13.067 -2.636 -15.476 1.00 98.38 79 GLU A O 1
ATOM 639 N N . ALA A 1 80 ? 13.949 -1.872 -17.405 1.00 97.94 80 ALA A N 1
ATOM 640 C CA . ALA A 1 80 ? 14.201 -3.161 -18.040 1.00 97.94 80 ALA A CA 1
ATOM 641 C C . ALA A 1 80 ? 12.955 -4.059 -18.131 1.00 97.94 80 ALA A C 1
ATOM 643 O O . ALA A 1 80 ? 13.001 -5.266 -17.850 1.00 97.94 80 ALA A O 1
ATOM 644 N N . MET A 1 81 ? 11.827 -3.484 -18.556 1.00 98.06 81 MET A N 1
ATOM 645 C CA . MET A 1 81 ? 10.633 -4.271 -18.841 1.00 98.06 81 MET A CA 1
ATOM 646 C C . MET A 1 81 ? 10.934 -5.269 -19.961 1.00 98.06 81 MET A C 1
ATOM 648 O O . MET A 1 81 ? 11.633 -4.977 -20.930 1.00 98.06 81 MET A O 1
ATOM 652 N N . ARG A 1 82 ? 10.398 -6.487 -19.832 1.00 98.25 82 ARG A N 1
ATOM 653 C CA . ARG A 1 82 ? 10.725 -7.613 -20.731 1.00 98.25 82 ARG A CA 1
ATOM 654 C C . ARG A 1 82 ? 10.417 -7.337 -22.204 1.00 98.25 82 ARG A C 1
ATOM 656 O O . ARG A 1 82 ? 11.014 -7.960 -23.074 1.00 98.25 82 ARG A O 1
ATOM 663 N N . ASP A 1 83 ? 9.461 -6.459 -22.467 1.00 97.94 83 ASP A N 1
ATOM 664 C CA . ASP A 1 83 ? 9.009 -6.032 -23.789 1.00 97.94 83 ASP A CA 1
ATOM 665 C C . ASP A 1 83 ? 9.575 -4.659 -24.208 1.00 97.94 83 ASP A C 1
ATOM 667 O O . ASP A 1 83 ? 9.200 -4.140 -25.258 1.00 97.94 83 ASP A O 1
ATOM 671 N N . GLY A 1 84 ? 10.473 -4.069 -23.409 1.00 97.88 84 GLY A N 1
ATOM 672 C CA . GLY A 1 84 ? 11.058 -2.748 -23.646 1.00 97.88 84 GLY A CA 1
ATOM 673 C C . GLY A 1 84 ? 10.087 -1.586 -23.425 1.00 97.88 84 GLY A C 1
ATOM 674 O O . GLY A 1 84 ? 10.330 -0.481 -23.915 1.00 97.88 84 GLY A O 1
ATOM 675 N N . SER A 1 85 ? 8.967 -1.806 -22.724 1.00 97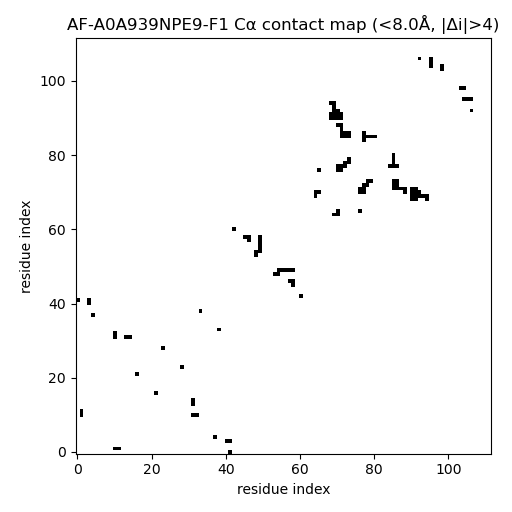.94 85 SER A N 1
ATOM 676 C CA . SER A 1 85 ? 7.930 -0.789 -22.517 1.00 97.94 85 SER A CA 1
ATOM 677 C C . SER A 1 85 ? 8.262 0.245 -21.430 1.00 97.94 85 SER A C 1
ATOM 679 O O . SER A 1 85 ? 7.351 0.889 -20.906 1.00 97.94 85 SER A O 1
ATOM 681 N N . ASP A 1 86 ? 9.529 0.405 -21.056 1.00 97.56 86 ASP A N 1
ATOM 682 C CA . ASP A 1 86 ? 9.985 1.130 -19.866 1.00 97.56 86 ASP A CA 1
ATOM 683 C C . ASP A 1 86 ? 9.406 2.551 -19.768 1.00 97.56 86 ASP A C 1
ATOM 685 O O . ASP A 1 86 ? 8.950 2.982 -18.708 1.00 97.56 86 ASP A O 1
ATOM 689 N N . ALA A 1 87 ? 9.370 3.276 -20.891 1.00 97.38 87 ALA A N 1
ATOM 690 C CA . ALA A 1 87 ? 8.905 4.663 -20.973 1.00 97.38 87 ALA A CA 1
ATOM 691 C C . ALA A 1 87 ? 7.397 4.820 -21.261 1.00 97.38 87 ALA A C 1
ATOM 693 O O . ALA A 1 87 ? 6.907 5.943 -21.423 1.00 97.38 87 ALA A O 1
ATOM 694 N N . VAL A 1 88 ? 6.633 3.726 -21.336 1.00 97.00 88 VAL A N 1
ATOM 695 C CA . VAL A 1 88 ? 5.200 3.774 -21.662 1.00 97.00 88 VAL A CA 1
ATOM 696 C C . VAL A 1 88 ? 4.388 4.258 -20.455 1.00 97.00 88 VAL A C 1
ATOM 698 O O . VAL A 1 88 ? 4.083 3.513 -19.529 1.00 97.00 88 VAL A O 1
ATOM 701 N N . SER A 1 89 ? 3.966 5.525 -20.487 1.00 94.94 89 SER A N 1
ATOM 702 C CA . SER A 1 89 ? 3.255 6.177 -19.373 1.00 94.94 89 SER A CA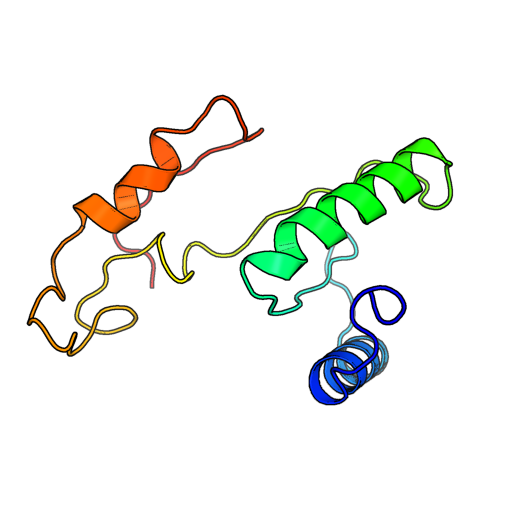 1
ATOM 703 C C . SER A 1 89 ? 1.730 6.041 -19.399 1.00 94.94 89 SER A C 1
ATOM 705 O O . SER A 1 89 ? 1.065 6.330 -18.401 1.00 94.94 89 SER A O 1
ATOM 707 N N . THR A 1 90 ? 1.146 5.561 -20.500 1.00 90.88 90 THR A N 1
ATOM 708 C CA . THR A 1 90 ? -0.314 5.416 -20.634 1.00 90.88 90 THR A CA 1
ATOM 709 C C . THR A 1 90 ? -0.889 4.491 -19.565 1.00 90.88 90 THR A C 1
ATOM 711 O O . THR A 1 90 ? -1.920 4.805 -18.969 1.00 90.88 90 THR A O 1
ATOM 714 N N . ALA A 1 91 ? -0.197 3.391 -19.249 1.00 81.44 91 ALA A N 1
ATOM 715 C CA . ALA A 1 91 ? -0.597 2.462 -18.199 1.00 81.44 91 ALA A CA 1
ATOM 716 C C . ALA A 1 91 ? -0.706 3.149 -16.827 1.00 81.44 91 ALA A C 1
ATOM 718 O O . ALA A 1 91 ? -1.709 2.946 -16.143 1.00 81.44 91 ALA A O 1
ATOM 719 N N . ALA A 1 92 ? 0.256 4.012 -16.484 1.00 85.94 92 ALA A N 1
ATOM 720 C CA . ALA A 1 92 ? 0.302 4.761 -15.228 1.00 85.94 92 ALA A CA 1
ATOM 721 C C . ALA A 1 92 ? -0.782 5.849 -15.117 1.00 85.94 92 ALA A C 1
ATOM 723 O O . ALA A 1 92 ? -1.210 6.187 -14.015 1.00 85.94 92 ALA A O 1
ATOM 724 N N . GLN A 1 93 ? -1.262 6.380 -16.247 1.00 85.56 93 GLN A N 1
ATOM 725 C CA . GLN A 1 93 ? -2.314 7.403 -16.284 1.00 85.56 93 GLN A CA 1
ATOM 726 C C . GLN A 1 93 ? -3.732 6.818 -16.201 1.00 85.56 93 GLN A C 1
ATOM 728 O O . GLN A 1 93 ? -4.650 7.493 -15.727 1.00 85.56 93 GLN A O 1
ATOM 733 N N . ARG A 1 94 ? -3.935 5.559 -16.622 1.00 82.56 94 ARG A N 1
ATOM 734 C CA . ARG A 1 94 ? -5.259 4.903 -16.625 1.00 82.56 94 ARG A CA 1
ATOM 735 C C . ARG A 1 94 ? -5.981 4.933 -15.272 1.00 82.56 94 ARG A C 1
ATOM 737 O O . ARG A 1 94 ? -7.173 5.236 -15.269 1.00 82.56 94 ARG A O 1
ATOM 744 N N . PRO A 1 95 ? -5.336 4.680 -14.114 1.00 78.44 95 PRO A N 1
ATOM 745 C CA . PRO A 1 95 ? -6.011 4.760 -12.819 1.00 78.44 95 PRO A CA 1
ATOM 746 C C . PRO A 1 95 ? -6.684 6.110 -12.556 1.00 78.44 95 PRO A C 1
ATOM 748 O O . PRO A 1 95 ? -7.730 6.146 -11.907 1.00 78.44 95 PRO A O 1
ATOM 751 N N . ALA A 1 96 ? -6.130 7.203 -13.088 1.00 77.12 96 ALA A N 1
ATOM 752 C CA . ALA A 1 96 ? -6.668 8.542 -12.891 1.00 77.12 96 ALA A CA 1
ATOM 753 C C . ALA A 1 96 ? -7.899 8.865 -13.752 1.00 77.12 96 ALA A C 1
ATOM 755 O O . ALA A 1 96 ? -8.549 9.891 -13.533 1.00 77.12 96 ALA A O 1
ATOM 756 N N . GLN A 1 97 ? -8.229 7.998 -14.712 1.00 74.12 97 GLN A N 1
ATOM 757 C CA . GLN A 1 97 ? -9.429 8.099 -15.542 1.00 74.12 97 GLN A CA 1
ATOM 758 C C . GLN A 1 97 ? -10.657 7.504 -14.826 1.00 74.12 97 GLN A C 1
ATOM 760 O O . GLN A 1 97 ? -11.782 7.938 -15.057 1.00 74.12 97 GLN A O 1
ATOM 765 N N . TYR A 1 98 ? -10.458 6.586 -13.872 1.00 74.56 98 TYR A N 1
ATOM 766 C CA . TYR A 1 98 ? -11.529 5.950 -13.089 1.00 74.56 98 TYR A CA 1
ATOM 767 C C . TYR A 1 98 ? -11.862 6.722 -11.802 1.00 74.56 98 TYR A C 1
ATOM 769 O O . TYR A 1 98 ? -11.850 6.168 -10.700 1.00 74.56 98 TYR A O 1
ATOM 777 N N . ARG A 1 99 ? -12.158 8.021 -11.931 1.00 70.12 99 ARG A N 1
ATOM 778 C CA . ARG A 1 99 ? -12.364 8.922 -10.778 1.00 70.12 99 ARG A CA 1
ATOM 779 C C . ARG A 1 99 ? -13.624 8.622 -9.970 1.00 70.12 99 ARG A C 1
ATOM 781 O O . ARG A 1 99 ? -13.626 8.828 -8.769 1.00 70.12 99 ARG A O 1
ATOM 788 N N . GLN A 1 100 ? -14.667 8.076 -10.595 1.00 67.81 100 GLN A N 1
ATOM 789 C CA . GLN A 1 100 ? -15.968 7.855 -9.943 1.00 67.81 100 GLN A CA 1
ATOM 790 C C . GLN A 1 100 ? -15.955 6.832 -8.793 1.00 67.81 100 GLN A C 1
ATOM 792 O O . GLN A 1 100 ? -16.960 6.665 -8.115 1.00 67.81 100 GLN A O 1
ATOM 797 N N . ARG A 1 101 ? -14.845 6.114 -8.585 1.00 76.12 101 ARG A N 1
ATOM 798 C CA . ARG A 1 101 ? -14.708 5.079 -7.547 1.00 76.12 101 ARG A CA 1
ATOM 799 C C . ARG A 1 101 ? -13.697 5.453 -6.454 1.00 76.12 101 ARG A C 1
ATOM 801 O O . ARG A 1 101 ? -13.263 4.568 -5.723 1.00 76.12 101 ARG A O 1
ATOM 808 N N . ARG A 1 102 ? -13.244 6.710 -6.404 1.00 84.75 102 ARG A N 1
ATOM 809 C CA . ARG A 1 102 ? -12.177 7.183 -5.507 1.00 84.75 102 ARG A CA 1
ATOM 810 C C . ARG A 1 102 ? -12.527 8.563 -4.957 1.00 84.75 102 ARG A C 1
ATOM 812 O O . ARG A 1 102 ? -12.997 9.403 -5.716 1.00 84.75 102 ARG A O 1
ATOM 819 N N . ASP A 1 103 ? -12.221 8.808 -3.687 1.00 89.38 103 ASP A N 1
ATOM 820 C CA . ASP A 1 103 ? -12.475 10.107 -3.045 1.00 89.38 103 ASP A CA 1
ATOM 821 C C . ASP A 1 103 ? -11.523 11.205 -3.546 1.00 89.38 103 ASP A C 1
ATOM 823 O O . ASP A 1 103 ? -11.911 12.361 -3.695 1.00 89.38 103 ASP A O 1
ATOM 827 N N . LEU A 1 104 ? -10.274 10.836 -3.852 1.00 91.31 104 LEU A N 1
ATOM 828 C CA . LEU A 1 104 ? -9.256 11.727 -4.405 1.00 91.31 104 LEU A CA 1
ATOM 829 C C . LEU A 1 104 ? -8.376 10.985 -5.415 1.00 91.31 104 LEU A C 1
ATOM 831 O O . LEU A 1 104 ? -8.022 9.818 -5.231 1.00 91.31 104 LEU A O 1
ATOM 835 N N . VAL A 1 105 ? -8.003 11.686 -6.486 1.00 92.44 105 VAL A N 1
ATOM 836 C CA . VAL A 1 105 ? -7.109 11.193 -7.536 1.00 92.44 105 VAL A CA 1
ATOM 837 C C . VAL A 1 105 ? -6.072 12.262 -7.863 1.00 92.44 105 VAL A C 1
ATOM 839 O O . VAL A 1 105 ? -6.429 13.399 -8.163 1.00 92.44 105 VAL A O 1
ATOM 842 N N . SER A 1 106 ? -4.802 11.868 -7.866 1.00 92.00 106 SER A N 1
ATOM 843 C CA . SER A 1 106 ? -3.647 12.707 -8.189 1.00 92.00 106 SER A CA 1
ATOM 844 C C . SER A 1 106 ? -2.897 12.168 -9.414 1.00 92.00 106 SER A C 1
ATOM 846 O O . SER A 1 106 ? -2.777 10.960 -9.616 1.00 92.00 106 SER A O 1
ATOM 848 N N . LEU A 1 107 ? -2.378 13.078 -10.241 1.00 93.12 107 LEU A N 1
ATOM 849 C CA . LEU A 1 107 ? -1.443 12.791 -11.334 1.00 93.12 107 LEU A CA 1
ATOM 850 C C . LEU A 1 107 ? -0.232 13.697 -11.160 1.00 93.12 107 LEU A C 1
ATOM 852 O O . LEU A 1 107 ? -0.379 14.917 -11.148 1.00 93.12 107 LEU A O 1
ATOM 856 N N . HIS A 1 108 ? 0.937 13.101 -10.960 1.00 94.81 108 HIS A N 1
ATOM 857 C CA . HIS A 1 108 ? 2.177 13.818 -10.668 1.00 94.81 108 HIS A CA 1
ATOM 858 C C . HIS A 1 108 ? 3.222 13.527 -11.751 1.00 94.81 108 HIS A C 1
ATOM 860 O O . HIS A 1 108 ? 3.125 12.531 -12.469 1.00 94.81 108 HIS A O 1
ATOM 866 N N . HIS A 1 109 ? 4.233 14.387 -11.838 1.00 96.31 109 HIS A N 1
ATOM 867 C CA . HIS A 1 109 ? 5.396 14.220 -12.703 1.00 96.31 109 HIS A CA 1
ATOM 868 C C . HIS A 1 109 ? 6.681 14.448 -11.894 1.00 96.31 109 HIS A C 1
ATOM 870 O O . HIS A 1 109 ? 6.708 15.334 -11.043 1.00 96.31 109 HIS A O 1
ATOM 876 N N . GLY A 1 110 ? 7.724 13.655 -12.163 1.00 95.56 110 GLY A N 1
ATOM 877 C CA . GLY A 1 110 ? 9.066 13.847 -11.595 1.00 95.56 110 GLY A CA 1
ATOM 878 C C . GLY A 1 110 ? 9.242 13.448 -10.125 1.00 95.56 110 GLY A C 1
ATOM 879 O O . GLY A 1 110 ? 10.223 13.854 -9.516 1.00 95.56 110 GLY A O 1
ATOM 880 N N . GLY A 1 111 ? 8.306 12.698 -9.536 1.00 94.31 111 GLY A N 1
ATOM 881 C CA . GLY A 1 111 ? 8.478 12.160 -8.184 1.00 94.31 111 GLY A CA 1
ATOM 882 C C . GLY A 1 111 ? 9.414 10.951 -8.179 1.00 94.31 111 GLY A C 1
ATOM 883 O O . GLY A 1 111 ? 9.248 10.064 -9.016 1.00 94.31 111 GLY A O 1
ATOM 884 N N . GLY A 1 112 ? 10.347 10.909 -7.228 1.00 90.44 112 GLY A N 1
ATOM 885 C CA . GLY A 1 112 ? 11.321 9.827 -7.079 1.00 90.44 112 GLY A CA 1
ATOM 886 C C . GLY A 1 112 ? 12.716 10.329 -6.763 1.00 90.44 112 GLY A C 1
ATOM 887 O O . GLY A 1 112 ? 13.028 11.477 -7.139 1.00 90.44 112 GLY A O 1
#